Protein AF-A0A6B3FQB5-F1 (afdb_monomer_lite)

Secondary structure (DSSP, 8-state):
------S----S-TTT--------TTS--TTS-HHHHHHHHHHHTT-----TT---

Foldseek 3Di:
DDPDDDDDDDDPPVVVDVDDDDDDLVDDDPPPDVVVNVCSVCVVVVNNDDDPPDDD

pLDDT: mean 92.85, std 6.39, range [65.62, 98.12]

Sequence (56 aa):
RARSWSGVPQVREPDRCVEWRWFNPKDLPDNTVPYTRQAIEAILAGRPYSDMGWAR

Structure (mmCIF, N/CA/C/O backbone):
data_AF-A0A6B3FQB5-F1
#
_entry.id   AF-A0A6B3FQB5-F1
#
loop_
_atom_site.group_PDB
_atom_site.id
_atom_site.type_symbol
_atom_site.label_atom_id
_atom_site.label_alt_id
_atom_site.label_comp_id
_atom_site.label_asym_id
_atom_site.label_entity_id
_atom_site.label_seq_id
_atom_site.pdbx_PDB_ins_code
_atom_site.Cartn_x
_atom_site.Cartn_y
_atom_site.Cartn_z
_atom_site.occupancy
_atom_site.B_iso_or_equiv
_atom_site.auth_seq_id
_atom_site.auth_comp_id
_atom_site.auth_asym_id
_atom_site.auth_atom_id
_atom_site.pdbx_PDB_model_num
ATOM 1 N N . ARG A 1 1 ? 4.509 6.911 16.951 1.00 73.25 1 ARG A N 1
ATOM 2 C CA . ARG A 1 1 ? 3.561 6.707 15.824 1.00 73.25 1 ARG A CA 1
ATOM 3 C C . ARG A 1 1 ? 3.742 7.857 14.848 1.00 73.25 1 ARG A C 1
ATOM 5 O O . ARG A 1 1 ? 3.607 8.994 15.284 1.00 73.25 1 ARG A O 1
ATOM 12 N N . ALA A 1 2 ? 4.039 7.579 13.580 1.00 77.81 2 ALA A N 1
ATOM 13 C CA . ALA A 1 2 ? 3.886 8.586 12.535 1.00 77.81 2 ALA A CA 1
ATOM 14 C C . ALA A 1 2 ? 2.393 8.934 12.412 1.00 77.81 2 ALA A C 1
ATOM 16 O O . ALA A 1 2 ? 1.554 8.033 12.472 1.00 77.81 2 ALA A O 1
ATOM 17 N N . ARG A 1 3 ? 2.060 10.226 12.336 1.00 89.75 3 ARG A N 1
ATOM 18 C CA . ARG A 1 3 ? 0.669 10.701 12.193 1.00 89.75 3 ARG A CA 1
ATOM 19 C C . ARG A 1 3 ? 0.408 11.413 10.869 1.00 89.75 3 ARG A C 1
ATOM 21 O O . ARG A 1 3 ? -0.746 11.577 10.498 1.00 89.75 3 ARG A O 1
ATOM 28 N N . SER A 1 4 ? 1.463 11.818 10.176 1.00 87.38 4 SER A N 1
ATOM 29 C CA . SER A 1 4 ? 1.403 12.471 8.877 1.00 87.38 4 SER A CA 1
ATOM 30 C C . SER A 1 4 ? 2.630 12.094 8.052 1.00 87.38 4 SER A C 1
ATOM 32 O O . SER A 1 4 ? 3.664 11.692 8.592 1.00 87.38 4 SER A O 1
ATOM 34 N N . TRP A 1 5 ? 2.482 12.209 6.739 1.00 86.50 5 TRP A N 1
ATOM 35 C CA . TRP A 1 5 ? 3.533 12.041 5.745 1.00 86.50 5 TRP A CA 1
ATOM 36 C C . TRP A 1 5 ? 3.447 13.206 4.756 1.00 86.50 5 TRP A C 1
ATOM 38 O O . TRP A 1 5 ? 2.354 13.718 4.504 1.00 86.50 5 TRP A O 1
ATOM 48 N N . SER A 1 6 ? 4.586 13.625 4.209 1.00 91.19 6 SER A N 1
ATOM 49 C CA . SER A 1 6 ? 4.671 14.649 3.167 1.00 91.19 6 SER A CA 1
ATOM 50 C C . SER A 1 6 ? 5.618 14.212 2.047 1.00 91.19 6 SER A C 1
ATOM 52 O O . SER A 1 6 ? 6.473 13.349 2.234 1.00 91.19 6 SER A O 1
ATOM 54 N N . GLY A 1 7 ? 5.460 14.819 0.869 1.00 91.75 7 GLY A N 1
ATOM 55 C CA . GLY A 1 7 ? 6.243 14.496 -0.323 1.00 91.75 7 GLY A CA 1
ATOM 56 C C . GLY A 1 7 ? 5.614 13.411 -1.199 1.00 91.75 7 GLY A C 1
ATOM 57 O O . GLY A 1 7 ? 4.570 12.839 -0.881 1.00 91.75 7 GLY A O 1
ATOM 58 N N . VAL A 1 8 ? 6.260 13.150 -2.334 1.00 90.81 8 VAL A N 1
ATOM 59 C CA . VAL A 1 8 ? 5.804 12.182 -3.339 1.00 90.81 8 VAL A CA 1
ATOM 60 C C . VAL A 1 8 ? 6.669 10.921 -3.246 1.00 90.81 8 VAL A C 1
ATOM 62 O O . VAL A 1 8 ? 7.896 11.042 -3.311 1.00 90.81 8 VAL A O 1
ATOM 65 N N . PRO A 1 9 ? 6.078 9.718 -3.092 1.00 92.62 9 PRO A N 1
ATOM 66 C CA . PRO A 1 9 ? 6.824 8.467 -3.171 1.00 92.62 9 PRO A CA 1
ATOM 67 C C . PRO A 1 9 ? 7.567 8.348 -4.503 1.00 92.62 9 PRO A C 1
ATOM 69 O O . PRO A 1 9 ? 7.007 8.626 -5.561 1.00 92.62 9 PRO A O 1
ATOM 72 N N . GLN A 1 10 ? 8.826 7.918 -4.454 1.00 95.38 10 GLN A N 1
ATOM 73 C CA . GLN A 1 10 ? 9.650 7.712 -5.644 1.00 95.38 10 GLN A CA 1
ATOM 74 C C . GLN A 1 10 ? 9.968 6.229 -5.806 1.00 95.38 10 GLN A C 1
ATOM 76 O O . GLN A 1 10 ? 10.316 5.550 -4.837 1.00 95.38 10 GLN A O 1
ATOM 81 N N . VAL A 1 11 ? 9.886 5.738 -7.041 1.00 97.56 11 VAL A N 1
ATOM 82 C CA . VAL A 1 11 ? 10.409 4.418 -7.404 1.00 97.56 11 VAL A CA 1
ATOM 83 C C . VAL A 1 11 ? 11.934 4.491 -7.373 1.00 97.56 11 VAL A C 1
ATOM 85 O O . VAL A 1 11 ? 12.534 5.254 -8.126 1.00 97.56 11 VAL A O 1
ATOM 88 N N . ARG A 1 12 ? 12.562 3.720 -6.479 1.00 97.19 12 ARG A N 1
ATOM 89 C CA . ARG A 1 12 ? 14.029 3.660 -6.333 1.00 97.19 12 ARG A CA 1
ATOM 90 C C . ARG A 1 12 ? 14.661 2.385 -6.898 1.00 97.19 12 ARG A C 1
ATOM 92 O O . ARG A 1 12 ? 15.875 2.338 -7.033 1.00 97.19 12 ARG A O 1
ATOM 99 N N . GLU A 1 13 ? 13.846 1.394 -7.256 1.00 98.12 13 GLU A N 1
ATOM 100 C CA . GLU A 1 13 ? 14.259 0.111 -7.849 1.00 98.12 13 GLU A CA 1
ATOM 101 C C . GLU A 1 13 ? 13.394 -0.168 -9.097 1.00 98.12 13 GLU A C 1
ATOM 103 O O . GLU A 1 13 ? 12.415 -0.917 -9.014 1.00 98.12 13 GLU A O 1
ATOM 108 N N . PRO A 1 14 ? 13.670 0.495 -10.240 1.00 97.31 14 PRO A N 1
ATOM 109 C CA . PRO A 1 14 ? 12.801 0.449 -11.424 1.00 97.31 14 PRO A CA 1
ATOM 110 C C . PRO A 1 14 ? 12.705 -0.930 -12.092 1.00 97.31 14 PRO A C 1
ATOM 112 O O . PRO A 1 14 ? 11.764 -1.192 -12.833 1.00 97.31 14 PRO A O 1
ATOM 115 N N . ASP A 1 15 ? 13.666 -1.814 -11.830 1.00 98.06 15 ASP A N 1
ATOM 116 C CA . ASP A 1 15 ? 13.684 -3.207 -12.283 1.00 98.06 15 ASP A CA 1
ATOM 117 C C . ASP A 1 15 ? 12.706 -4.103 -11.505 1.00 98.06 15 ASP A C 1
ATOM 119 O O . ASP A 1 15 ? 12.376 -5.196 -11.964 1.00 98.06 15 ASP A O 1
ATOM 123 N N . ARG A 1 16 ? 12.228 -3.650 -10.337 1.00 97.19 16 ARG A N 1
ATOM 124 C CA . ARG A 1 16 ? 11.367 -4.443 -9.440 1.00 97.19 16 ARG A CA 1
ATOM 125 C C . ARG A 1 16 ? 10.014 -3.809 -9.158 1.00 97.19 16 ARG A C 1
ATOM 127 O O . ARG A 1 16 ? 9.084 -4.517 -8.780 1.00 97.19 16 ARG A O 1
ATOM 134 N N . CYS A 1 17 ? 9.896 -2.491 -9.298 1.00 97.44 17 CYS A N 1
ATOM 135 C CA . CYS A 1 17 ? 8.685 -1.749 -8.968 1.00 97.44 17 CYS A CA 1
ATOM 136 C C . CYS A 1 17 ? 8.311 -0.802 -10.108 1.00 97.44 17 CYS A C 1
ATOM 138 O O . CYS A 1 17 ? 9.083 0.079 -10.472 1.00 97.44 17 CYS A O 1
ATOM 140 N N . VAL A 1 18 ? 7.106 -0.982 -10.651 1.00 95.44 18 VAL A N 1
ATOM 141 C CA . VAL A 1 18 ? 6.610 -0.191 -11.785 1.00 95.44 18 VAL A CA 1
ATOM 142 C C . VAL A 1 18 ? 6.209 1.215 -11.340 1.00 95.44 18 VAL A C 1
ATOM 144 O O . VAL A 1 18 ? 6.554 2.196 -11.992 1.00 95.44 18 VAL A O 1
ATOM 147 N N . GLU A 1 19 ? 5.480 1.329 -10.230 1.00 95.50 19 GLU A N 1
ATOM 148 C CA . GLU A 1 19 ? 4.950 2.603 -9.746 1.00 95.50 19 GLU A CA 1
ATOM 149 C C . GLU A 1 19 ? 4.467 2.520 -8.293 1.00 95.50 19 GLU A C 1
ATOM 151 O O . GLU A 1 19 ? 4.234 1.441 -7.748 1.00 95.50 19 GLU A O 1
ATOM 156 N N . TRP A 1 20 ? 4.237 3.692 -7.698 1.00 94.88 20 TRP A N 1
ATOM 157 C CA . TRP A 1 20 ? 3.495 3.843 -6.451 1.00 94.88 20 TRP A CA 1
ATOM 158 C C . TRP A 1 20 ? 2.165 4.538 -6.714 1.00 94.88 20 TRP A C 1
ATOM 160 O O . TRP A 1 20 ? 2.118 5.577 -7.372 1.00 94.88 20 TRP A O 1
ATOM 170 N N . ARG A 1 21 ? 1.087 3.997 -6.143 1.00 92.88 21 ARG A N 1
ATOM 171 C CA . ARG A 1 21 ? -0.256 4.583 -6.191 1.00 92.88 21 ARG A CA 1
ATOM 172 C C . ARG A 1 21 ? -0.904 4.548 -4.815 1.00 92.88 21 ARG A C 1
ATOM 174 O O . ARG A 1 21 ? -0.635 3.658 -4.011 1.00 92.88 21 ARG A O 1
ATOM 181 N N . TRP A 1 22 ? -1.777 5.518 -4.571 1.00 92.00 22 TRP A N 1
ATOM 182 C CA . TRP A 1 22 ? -2.637 5.555 -3.394 1.00 92.00 22 TRP A CA 1
ATOM 183 C C . TRP A 1 22 ? -4.018 5.028 -3.766 1.00 92.00 22 TRP A C 1
ATOM 185 O O . TRP A 1 22 ? -4.586 5.451 -4.770 1.00 92.00 22 TRP A O 1
ATOM 195 N N . PHE A 1 23 ? -4.564 4.139 -2.942 1.00 95.50 23 PHE A N 1
ATOM 196 C CA . PHE A 1 23 ? -5.898 3.572 -3.123 1.00 95.50 23 PHE A CA 1
ATOM 197 C C . PHE A 1 23 ? -6.723 3.751 -1.854 1.00 95.50 23 PHE A C 1
ATOM 199 O O . PHE A 1 23 ? -6.183 3.764 -0.743 1.00 95.50 23 PHE A O 1
ATOM 206 N N . ASN A 1 24 ? -8.043 3.856 -2.010 1.00 95.94 24 ASN A N 1
ATOM 207 C CA . ASN A 1 24 ? -8.947 3.702 -0.880 1.00 95.94 24 ASN A CA 1
ATOM 208 C C . ASN A 1 24 ? -8.867 2.235 -0.416 1.00 95.94 24 ASN A C 1
ATOM 210 O O . ASN A 1 24 ? -9.007 1.336 -1.242 1.00 95.94 24 ASN A O 1
ATOM 214 N N . PRO A 1 25 ? -8.663 1.949 0.881 1.00 96.25 25 PRO A N 1
ATOM 215 C CA . PRO A 1 25 ? -8.527 0.572 1.359 1.00 96.25 25 PRO A CA 1
ATOM 216 C C . PRO A 1 25 ? -9.789 -0.286 1.157 1.00 96.25 25 PRO A C 1
ATOM 218 O O . PRO A 1 25 ? -9.710 -1.505 1.276 1.00 96.25 25 PRO A O 1
ATOM 221 N N . LYS A 1 26 ? -10.942 0.327 0.852 1.00 96.50 26 LYS A N 1
ATOM 222 C CA . LYS A 1 26 ? -12.191 -0.365 0.491 1.00 96.50 26 LYS A CA 1
ATOM 223 C C . LYS A 1 26 ? -12.401 -0.527 -1.022 1.00 96.50 26 LYS A C 1
ATOM 225 O O . LYS A 1 26 ? -13.405 -1.106 -1.414 1.00 96.50 26 LYS A O 1
ATOM 230 N N . ASP A 1 27 ? -11.489 -0.013 -1.843 1.00 97.38 27 ASP A N 1
ATOM 231 C CA . ASP A 1 27 ? -11.565 -0.006 -3.310 1.00 97.38 27 ASP A CA 1
ATOM 232 C C . ASP A 1 27 ? -10.185 -0.342 -3.901 1.00 97.38 27 ASP A C 1
ATOM 234 O O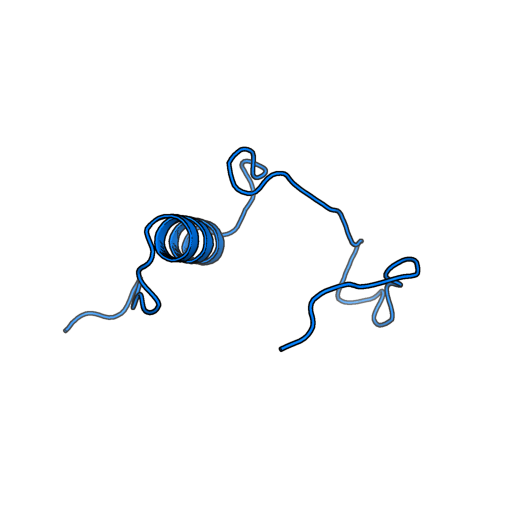 . ASP A 1 27 ? -9.498 0.479 -4.511 1.00 97.38 27 ASP A O 1
ATOM 238 N N . LEU A 1 28 ? -9.713 -1.550 -3.584 1.00 97.75 28 LEU A N 1
ATOM 239 C CA . LEU A 1 28 ? -8.424 -2.057 -4.048 1.00 97.75 28 LEU A CA 1
ATOM 240 C C . LEU A 1 28 ? -8.562 -2.687 -5.440 1.00 97.75 28 LEU A C 1
ATOM 242 O O . LEU A 1 28 ? -9.515 -3.447 -5.639 1.00 97.75 28 LEU A O 1
ATOM 246 N N . PRO A 1 29 ? -7.572 -2.509 -6.337 1.00 97.50 29 PRO A N 1
ATOM 247 C CA . PRO A 1 29 ? -7.570 -3.119 -7.665 1.00 97.50 29 PRO A CA 1
ATOM 248 C C . PRO A 1 29 ? -7.815 -4.631 -7.644 1.00 97.50 29 PRO A C 1
ATOM 250 O O . PRO A 1 29 ? -7.306 -5.337 -6.765 1.00 97.50 29 PRO A O 1
ATOM 253 N N . ASP A 1 30 ? -8.526 -5.150 -8.643 1.00 96.81 30 ASP A N 1
ATOM 254 C CA . ASP A 1 30 ? -8.855 -6.581 -8.739 1.00 96.81 30 ASP A CA 1
ATOM 255 C C . ASP A 1 30 ? -7.612 -7.478 -8.774 1.00 96.81 30 ASP A C 1
ATOM 257 O O . ASP A 1 30 ? -7.610 -8.566 -8.204 1.00 96.81 30 ASP A O 1
ATOM 261 N N . ASN A 1 31 ? -6.516 -6.993 -9.360 1.00 95.44 31 ASN A N 1
ATOM 262 C CA . ASN A 1 31 ? -5.234 -7.695 -9.426 1.00 95.44 31 ASN A CA 1
ATOM 263 C C . ASN A 1 31 ? -4.396 -7.610 -8.133 1.00 95.44 31 ASN A C 1
ATOM 265 O O . ASN A 1 31 ? -3.228 -8.002 -8.135 1.00 95.44 31 ASN A O 1
ATOM 269 N N . THR A 1 32 ? -4.952 -7.098 -7.031 1.00 97.00 32 THR A N 1
ATOM 270 C CA . THR A 1 32 ? -4.276 -7.110 -5.726 1.00 97.00 32 THR A CA 1
ATOM 271 C C . THR A 1 32 ? -4.050 -8.549 -5.272 1.00 97.00 32 THR A C 1
ATOM 273 O O . THR A 1 32 ? -4.981 -9.354 -5.248 1.00 97.00 32 THR A O 1
ATOM 276 N N . VAL A 1 33 ? -2.825 -8.864 -4.849 1.00 95.50 33 VAL A N 1
ATOM 277 C CA . VAL A 1 33 ? -2.482 -10.206 -4.366 1.00 95.50 33 VAL A CA 1
ATOM 278 C C . VAL A 1 33 ? -3.394 -10.598 -3.184 1.00 95.50 33 VAL A C 1
ATOM 280 O O . VAL A 1 33 ? -3.548 -9.798 -2.254 1.00 95.50 33 VAL A O 1
ATOM 283 N N . PRO A 1 34 ? -3.994 -11.809 -3.166 1.00 95.12 34 PRO A N 1
ATOM 284 C CA . PRO A 1 34 ? -5.041 -12.160 -2.202 1.00 95.12 34 PRO A CA 1
ATOM 285 C C . PRO A 1 34 ? -4.669 -11.973 -0.727 1.00 95.12 34 PRO A C 1
ATOM 287 O O . PRO A 1 34 ? -5.474 -11.450 0.044 1.00 95.12 34 PRO A O 1
ATOM 290 N N . TYR A 1 35 ? -3.443 -12.326 -0.325 1.00 94.38 35 TYR A N 1
ATOM 291 C CA . TYR A 1 35 ? -3.018 -12.155 1.070 1.00 94.38 35 TYR A CA 1
ATOM 292 C C . TYR A 1 35 ? -2.915 -10.675 1.468 1.00 94.38 35 TYR A C 1
ATOM 294 O O . TYR A 1 35 ? -3.196 -10.323 2.612 1.00 94.38 35 TYR A O 1
ATOM 302 N N . THR A 1 36 ? -2.552 -9.788 0.534 1.00 95.06 36 THR A N 1
ATOM 303 C CA . THR A 1 36 ? -2.509 -8.340 0.774 1.00 95.06 36 THR A CA 1
ATOM 304 C C . THR A 1 36 ? -3.913 -7.797 1.003 1.00 95.06 36 THR A C 1
ATOM 306 O O . THR A 1 36 ? -4.123 -7.027 1.941 1.00 95.06 36 THR A O 1
ATOM 309 N N . ARG A 1 37 ? -4.888 -8.239 0.196 1.00 95.81 37 ARG A N 1
ATOM 310 C CA . ARG A 1 37 ? -6.301 -7.888 0.384 1.00 95.81 37 ARG A CA 1
ATOM 311 C C . ARG A 1 37 ? -6.807 -8.357 1.752 1.00 95.81 37 ARG A C 1
ATOM 313 O O . ARG A 1 37 ? -7.341 -7.539 2.497 1.00 95.81 37 ARG A O 1
ATOM 320 N N . GLN A 1 38 ? -6.543 -9.615 2.125 1.00 95.50 38 GLN A N 1
ATOM 321 C CA . GLN 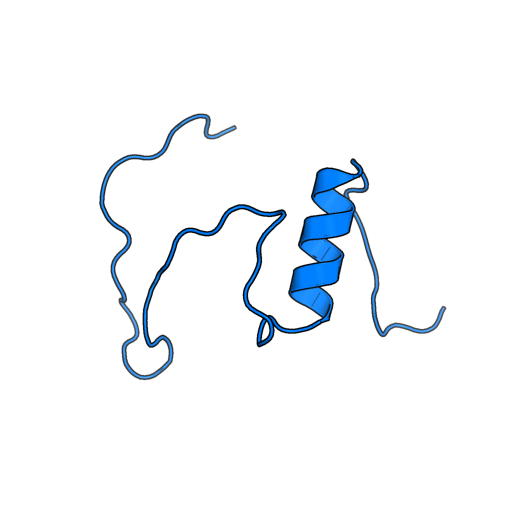A 1 38 ? -6.924 -10.137 3.443 1.00 95.50 38 GLN A CA 1
ATOM 322 C C . GLN A 1 38 ? -6.301 -9.324 4.589 1.00 95.50 38 GLN A C 1
ATOM 324 O O . GLN A 1 38 ? -6.991 -8.995 5.554 1.00 95.50 38 GLN A O 1
ATOM 329 N N . ALA A 1 39 ? -5.014 -8.978 4.493 1.00 95.19 39 ALA A N 1
ATOM 330 C CA . ALA A 1 39 ? -4.337 -8.195 5.523 1.00 95.19 39 ALA A CA 1
ATOM 331 C C . ALA A 1 39 ? -4.985 -6.810 5.704 1.00 95.19 39 ALA A C 1
ATOM 333 O O . ALA A 1 39 ? -5.219 -6.380 6.834 1.00 95.19 39 ALA A O 1
ATOM 334 N N . ILE A 1 40 ? -5.332 -6.128 4.607 1.00 96.19 40 ILE A N 1
ATOM 335 C CA . ILE A 1 40 ? -6.012 -4.824 4.657 1.00 96.19 40 ILE A CA 1
ATOM 336 C C . ILE A 1 40 ? -7.405 -4.963 5.287 1.00 96.19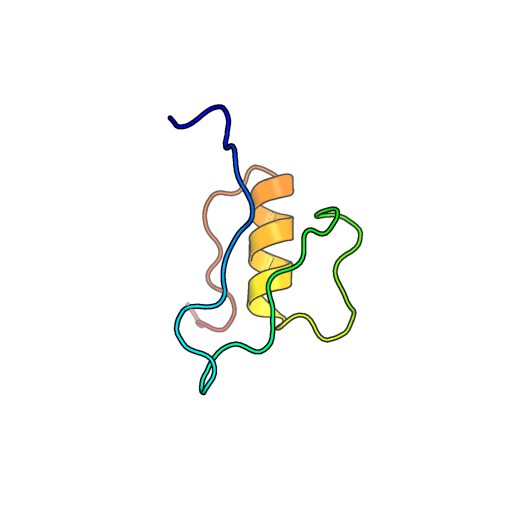 40 ILE A C 1
ATOM 338 O O . ILE A 1 40 ? -7.752 -4.183 6.176 1.00 96.19 40 ILE A O 1
ATOM 342 N N . GLU A 1 41 ? -8.180 -5.979 4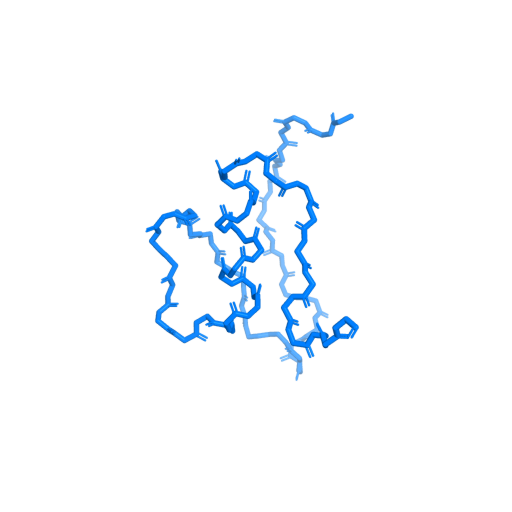.904 1.00 95.81 41 GLU A N 1
ATOM 343 C CA . GLU A 1 41 ? -9.493 -6.263 5.499 1.00 95.81 41 GLU A CA 1
ATOM 344 C C . GLU A 1 41 ? -9.403 -6.567 7.004 1.00 95.81 41 GLU A C 1
ATOM 346 O O . GLU A 1 41 ? -10.222 -6.081 7.789 1.00 95.81 41 GLU A O 1
ATOM 351 N N . ALA A 1 42 ? -8.390 -7.326 7.436 1.00 96.25 42 ALA A N 1
ATOM 352 C CA . ALA A 1 42 ? -8.143 -7.613 8.847 1.00 96.25 42 ALA A CA 1
ATOM 353 C C . ALA A 1 42 ? -7.817 -6.335 9.637 1.00 96.25 42 ALA A C 1
ATOM 355 O O . ALA A 1 42 ? -8.419 -6.103 10.689 1.00 96.25 42 ALA A O 1
ATOM 356 N N . ILE A 1 43 ? -6.952 -5.470 9.094 1.00 95.81 43 ILE A N 1
ATOM 357 C CA . ILE A 1 43 ? -6.611 -4.169 9.688 1.00 95.81 43 ILE A CA 1
ATOM 358 C C . ILE A 1 43 ? -7.863 -3.296 9.837 1.00 95.81 43 ILE A C 1
ATOM 360 O O . ILE A 1 43 ? -8.097 -2.744 10.914 1.00 95.81 43 ILE A O 1
ATOM 364 N N . LEU A 1 44 ? -8.693 -3.199 8.792 1.00 96.38 44 LEU A N 1
ATOM 365 C CA . LEU A 1 44 ? -9.949 -2.439 8.832 1.00 96.38 44 LEU A CA 1
ATOM 366 C C . LEU A 1 44 ? -10.938 -2.990 9.870 1.00 96.38 44 LEU A C 1
ATOM 368 O O . LEU A 1 44 ? -11.702 -2.224 10.453 1.00 96.38 44 LEU A O 1
ATOM 372 N N . ALA A 1 45 ? -10.904 -4.299 10.123 1.00 96.69 45 ALA A N 1
ATOM 373 C CA . ALA A 1 45 ? -11.717 -4.965 11.135 1.00 96.69 45 ALA A CA 1
ATOM 374 C C . ALA A 1 45 ? -11.080 -4.986 12.541 1.00 96.69 45 ALA A C 1
ATOM 376 O O . ALA A 1 45 ? -11.601 -5.651 13.436 1.00 96.69 45 ALA A O 1
ATOM 377 N N . GLY A 1 46 ? -9.950 -4.300 12.750 1.00 97.00 46 GLY A N 1
ATOM 378 C CA . GLY A 1 46 ? -9.266 -4.236 14.045 1.00 97.00 46 GLY A CA 1
ATOM 379 C C . GLY A 1 46 ? -8.550 -5.527 14.457 1.00 97.00 46 GLY A C 1
ATOM 380 O O . GLY A 1 46 ? -8.198 -5.678 15.626 1.00 97.00 46 GLY A O 1
ATOM 381 N N . ARG A 1 47 ? -8.319 -6.458 13.522 1.00 96.44 47 ARG A N 1
ATOM 382 C CA . ARG A 1 47 ? -7.561 -7.693 13.754 1.00 96.44 47 ARG A CA 1
ATOM 383 C C . ARG A 1 47 ? -6.103 -7.488 13.328 1.00 96.44 47 ARG A C 1
ATOM 385 O O . ARG A 1 47 ? -5.841 -7.347 12.137 1.00 96.44 47 ARG A O 1
ATOM 392 N N . PRO A 1 48 ? -5.139 -7.480 14.265 1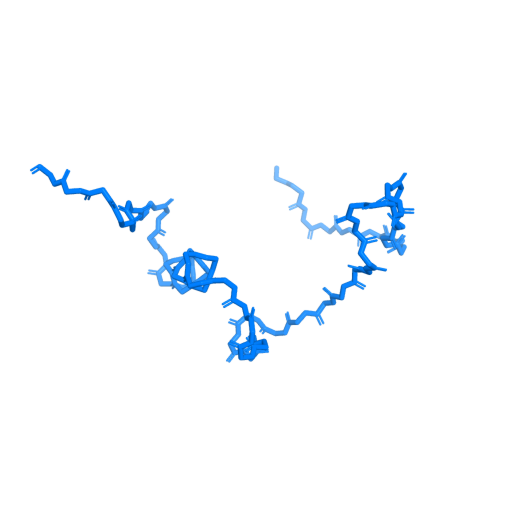.00 91.06 48 PRO A N 1
ATOM 393 C CA . PRO A 1 48 ? -3.744 -7.166 13.953 1.00 91.06 48 PRO A CA 1
ATOM 394 C C . PRO A 1 48 ? -2.966 -8.335 13.328 1.00 91.06 48 PRO A C 1
ATOM 396 O O . PRO A 1 48 ? -1.811 -8.150 12.957 1.00 91.06 48 PRO A O 1
ATOM 399 N N . TYR A 1 49 ? -3.562 -9.529 13.246 1.00 91.88 49 TYR A N 1
ATOM 400 C CA . TYR A 1 49 ? -2.907 -10.742 12.765 1.00 91.88 49 TYR A CA 1
ATOM 401 C C . TYR A 1 49 ? -3.837 -11.574 11.878 1.00 91.88 49 TYR A C 1
ATOM 403 O O . TYR A 1 49 ? -5.031 -11.701 12.163 1.00 91.88 49 TYR A O 1
ATOM 411 N N . SER A 1 50 ? -3.255 -12.150 10.827 1.00 89.00 50 SER A N 1
ATOM 412 C CA . SER A 1 50 ? -3.862 -13.136 9.933 1.00 89.00 50 SER A CA 1
ATOM 413 C C . SER A 1 50 ? -2.766 -14.031 9.351 1.00 89.00 50 SER A C 1
ATOM 415 O O . SER A 1 50 ? -1.711 -13.530 8.963 1.00 89.00 50 SER A O 1
ATOM 417 N N . ASP A 1 51 ? -3.025 -15.327 9.246 1.00 90.38 51 ASP A N 1
ATOM 418 C CA . ASP A 1 51 ? -2.085 -16.378 8.841 1.00 90.38 51 ASP A CA 1
ATOM 419 C C . ASP A 1 51 ? -2.515 -17.083 7.544 1.00 90.38 51 ASP A C 1
ATOM 421 O O . ASP A 1 51 ? -2.317 -18.287 7.382 1.00 90.38 51 ASP A O 1
ATOM 425 N N . MET A 1 52 ? -3.093 -16.332 6.592 1.00 90.25 52 MET A N 1
ATOM 426 C CA . MET A 1 52 ? -3.555 -16.871 5.306 1.00 90.25 52 MET A CA 1
ATOM 427 C C . MET A 1 52 ? -2.548 -17.842 4.684 1.00 90.25 52 MET A C 1
ATOM 429 O O . MET A 1 52 ? -1.407 -17.471 4.413 1.00 90.25 52 MET A O 1
ATOM 433 N N . GLY A 1 53 ? -2.997 -19.061 4.394 1.00 85.25 53 GLY A N 1
ATOM 434 C CA . GLY A 1 53 ? -2.185 -20.062 3.702 1.00 85.25 53 GLY A CA 1
ATOM 435 C C . GLY A 1 53 ? -1.314 -20.935 4.606 1.00 85.25 53 GLY A C 1
ATOM 436 O O . GLY A 1 53 ? -0.662 -21.838 4.090 1.00 85.25 53 GLY A O 1
ATOM 437 N N . TRP A 1 54 ? -1.336 -20.736 5.926 1.00 85.19 54 TRP A N 1
ATOM 438 C CA . TRP A 1 54 ? -0.702 -2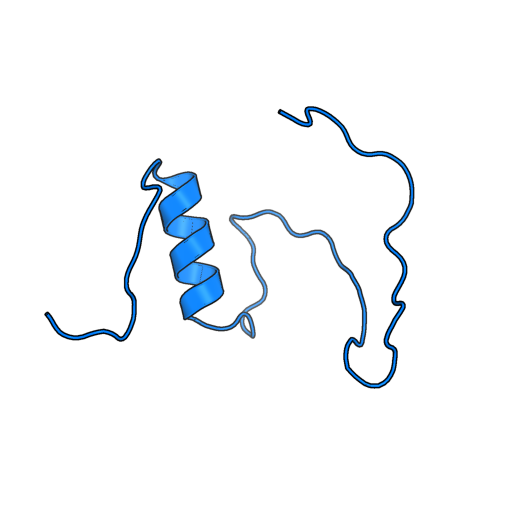1.641 6.882 1.00 85.19 54 TRP A CA 1
ATOM 439 C C . TRP A 1 54 ? -1.771 -22.511 7.547 1.00 85.19 54 TRP A C 1
ATOM 441 O O . TRP A 1 54 ? -2.698 -22.006 8.177 1.00 85.19 54 TRP A O 1
ATOM 451 N N . ALA A 1 55 ? -1.671 -23.831 7.365 1.00 77.62 55 ALA A N 1
ATOM 452 C CA . ALA A 1 55 ? -2.484 -24.777 8.122 1.00 77.62 55 ALA A CA 1
ATOM 453 C C . ALA A 1 55 ? -1.983 -24.829 9.570 1.00 77.62 55 ALA A C 1
ATOM 455 O O . ALA A 1 55 ? -0.781 -24.709 9.818 1.00 77.62 55 ALA A O 1
ATOM 456 N N . ARG A 1 56 ? -2.918 -24.983 10.505 1.00 65.62 56 ARG A N 1
ATOM 457 C CA . ARG A 1 56 ? -2.623 -25.082 11.933 1.00 65.62 56 ARG A CA 1
ATOM 458 C C . ARG A 1 56 ? -2.194 -26.486 12.329 1.00 65.62 56 ARG A C 1
ATOM 460 O O . ARG A 1 56 ? -2.753 -27.441 11.746 1.00 65.62 56 ARG A O 1
#

Radius of gyration: 14.38 Å; chains: 1; bounding box: 26×40×28 Å